Protein AF-A0A147JSY9-F1 (afdb_monomer)

Secondary structure (DSSP, 8-state):
-HHHHHHHHH-HHHHHHS--EEEEEEETTS-EEEEEEESSHHHHHHHHHHHHHHTT--GGGEEEEESS---HHHHHH-

Foldseek 3Di:
DVLVVVQVVPPPVCVVPVQWKKKFKAFLVSHTPDMAIDNDQQVNLVVRVVVCVVVVPPVVRMDMDIPDDDDPVNVVSD

pLDDT: mean 95.59, std 4.88, range [61.09, 98.5]

Sequence (78 aa):
MDAFKSLHSASRIFKKSGGTHAAALFTLDEKMKFCIEDVGRHNAVDKVIGRGLIEGVNFARSFMISTGRLSADMVIKS

Radius of gyration: 11.69 Å; Cα contacts (8 Å, |Δi|>4): 122; chains: 1; bounding box: 25×26×28 Å

Nearest PDB structures (foldseek):
  4pde-assembly1_A-2  TM=9.272E-01  e=3.747E-04  Escherichia coli
  5tva-assembly2_B  TM=4.785E-01  e=3.824E+00  Aquifex aeolicus
  2j3w-assembly1_C  TM=4.408E-01  e=3.342E+00  Mus musculus
  8dhb-assembly1_G  TM=3.091E-01  e=2.231E+00  Homo sapiens
  9jq8-assembly1_A  TM=2.974E-01  e=2.085E+00  Promethearchaeum syntrophicum

Solvent-accessible surface area (backbone atoms only — not comparable to full-atom values): 4505 Å² total; per-residue (Å²): 122,61,55,61,50,50,51,60,68,65,39,58,64,30,75,75,66,70,64,43,22,39,15,30,40,23,37,82,86,57,48,73,77,51,75,32,74,25,72,46,49,66,56,8,43,54,49,39,52,51,48,34,60,76,70,66,55,61,62,95,56,40,50,75,52,62,73,51,84,82,46,71,72,54,55,74,73,102

Mean predicted aligned error: 2.49 Å

Structure (mmCIF, N/CA/C/O backbone):
data_AF-A0A147JSY9-F1
#
_entry.id   AF-A0A147JSY9-F1
#
loop_
_atom_site.group_PDB
_atom_site.id
_atom_site.type_symbol
_atom_site.label_atom_id
_atom_site.label_alt_id
_atom_site.label_comp_id
_atom_site.label_asym_id
_atom_site.label_entity_id
_atom_site.label_seq_id
_atom_site.pdbx_PDB_ins_code
_atom_site.Cartn_x
_atom_site.Cartn_y
_atom_site.Cartn_z
_atom_site.occupancy
_atom_site.B_iso_or_equiv
_atom_site.auth_seq_id
_atom_site.auth_comp_id
_atom_site.auth_asym_id
_atom_site.auth_atom_id
_atom_site.pdbx_PDB_model_num
ATOM 1 N N . MET A 1 1 ? -2.638 14.633 -7.056 1.00 61.09 1 MET A N 1
ATOM 2 C CA . MET A 1 1 ? -1.939 15.216 -5.874 1.00 61.09 1 MET A CA 1
ATOM 3 C C . MET A 1 1 ? -2.593 14.791 -4.559 1.00 61.09 1 MET A C 1
ATOM 5 O O . MET A 1 1 ? -1.925 14.834 -3.527 1.00 61.09 1 MET A O 1
ATOM 9 N N . ASP A 1 2 ? -3.858 14.363 -4.573 1.00 88.25 2 ASP A N 1
ATOM 10 C CA . ASP A 1 2 ? -4.624 14.141 -3.346 1.00 88.25 2 ASP A CA 1
ATOM 11 C C . ASP A 1 2 ? -4.481 12.723 -2.786 1.00 88.25 2 ASP A C 1
ATOM 13 O O . ASP A 1 2 ? -4.449 12.561 -1.565 1.00 88.25 2 ASP A O 1
ATOM 17 N N . ALA A 1 3 ? -4.229 11.714 -3.628 1.00 92.25 3 ALA A N 1
ATOM 18 C CA . ALA A 1 3 ? -3.868 10.372 -3.158 1.00 92.25 3 ALA A CA 1
ATOM 19 C C . ALA A 1 3 ? -2.595 10.355 -2.274 1.00 92.25 3 ALA A C 1
ATOM 21 O O . ALA A 1 3 ? -2.582 9.748 -1.202 1.00 92.25 3 ALA A O 1
ATOM 22 N N . PHE A 1 4 ? -1.537 11.089 -2.650 1.00 92.25 4 PHE A N 1
ATOM 23 C CA . PHE A 1 4 ? -0.311 11.176 -1.837 1.00 92.25 4 PHE A CA 1
ATOM 24 C C . PHE A 1 4 ? -0.547 11.902 -0.504 1.00 92.25 4 PHE A C 1
ATOM 26 O O . PHE A 1 4 ? -0.082 11.450 0.543 1.00 92.25 4 PHE A O 1
ATOM 33 N N . LYS A 1 5 ? -1.317 13.001 -0.515 1.00 94.94 5 LYS A N 1
ATOM 34 C CA . LYS A 1 5 ? -1.717 13.698 0.718 1.00 94.94 5 LYS A CA 1
ATOM 35 C C . LYS A 1 5 ? -2.556 12.793 1.618 1.00 94.94 5 LYS A C 1
ATOM 37 O O . LYS A 1 5 ? -2.359 12.806 2.828 1.00 94.94 5 LYS A O 1
ATOM 42 N N . SER A 1 6 ? -3.448 11.991 1.036 1.00 96.31 6 SER A N 1
ATOM 43 C CA . SER A 1 6 ? -4.260 11.008 1.759 1.00 96.31 6 SER A CA 1
ATOM 44 C C . SER A 1 6 ? -3.388 9.964 2.453 1.00 96.31 6 SER A C 1
ATOM 46 O O . SER A 1 6 ? -3.553 9.748 3.653 1.00 96.31 6 SER A O 1
ATOM 48 N N . LEU A 1 7 ? -2.400 9.398 1.746 1.00 96.75 7 LEU A N 1
ATOM 49 C CA . LEU A 1 7 ? -1.418 8.480 2.331 1.00 96.75 7 LEU A CA 1
ATOM 50 C C . LEU A 1 7 ? -0.666 9.141 3.492 1.00 96.75 7 LEU A C 1
ATOM 52 O O . LEU A 1 7 ? -0.685 8.622 4.605 1.00 96.75 7 LEU A O 1
ATOM 56 N N . HIS A 1 8 ? -0.065 10.312 3.260 1.00 95.75 8 HIS A N 1
ATOM 57 C CA . HIS A 1 8 ? 0.671 11.032 4.300 1.00 95.75 8 HIS A CA 1
ATOM 58 C C . HIS A 1 8 ? -0.224 11.374 5.500 1.00 95.75 8 HIS A C 1
ATOM 60 O O . HIS A 1 8 ? 0.201 11.282 6.650 1.00 95.75 8 HIS A O 1
ATOM 66 N N . SER A 1 9 ? -1.487 11.739 5.258 1.00 96.44 9 SER A N 1
ATOM 67 C CA . SER A 1 9 ? -2.468 11.983 6.314 1.00 96.44 9 SER A CA 1
ATOM 68 C C . SER A 1 9 ? -2.691 10.733 7.174 1.00 96.44 9 SER A C 1
ATOM 70 O O . SER A 1 9 ? -2.643 10.824 8.406 1.00 96.44 9 SER A O 1
ATOM 72 N N . ALA A 1 10 ? -2.841 9.576 6.524 1.00 97.25 10 ALA A N 1
ATOM 73 C CA . ALA A 1 10 ? -3.137 8.286 7.135 1.00 97.25 10 ALA A CA 1
ATOM 74 C C . ALA A 1 10 ? -1.946 7.607 7.840 1.00 97.25 10 ALA A C 1
ATOM 76 O O . ALA A 1 10 ? -2.186 6.755 8.694 1.00 97.25 10 ALA A O 1
ATOM 77 N N . SER A 1 11 ? -0.693 7.983 7.548 1.00 97.25 11 SER A N 1
ATOM 78 C CA . SER A 1 11 ? 0.516 7.413 8.177 1.00 97.25 11 SER A CA 1
ATOM 79 C C . SER A 1 11 ? 0.718 7.900 9.625 1.00 97.25 11 SER A C 1
ATOM 81 O O . SER A 1 11 ? 1.564 8.749 9.923 1.00 97.25 11 SER A O 1
ATOM 83 N N . ARG A 1 12 ? -0.129 7.425 10.545 1.00 97.19 12 ARG A N 1
ATOM 84 C CA . ARG A 1 12 ? -0.186 7.886 11.941 1.00 97.19 12 ARG A CA 1
ATOM 85 C C . ARG A 1 12 ? 1.012 7.421 12.758 1.00 97.19 12 ARG A C 1
ATOM 87 O O . ARG A 1 12 ? 1.444 8.163 13.640 1.00 97.19 12 ARG A O 1
ATOM 94 N N . ILE A 1 13 ? 1.515 6.213 12.515 1.00 97.69 13 ILE A N 1
ATOM 95 C CA . ILE A 1 13 ? 2.670 5.671 13.235 1.00 97.69 13 ILE A CA 1
ATOM 96 C C . ILE A 1 13 ? 3.924 6.421 12.799 1.00 97.69 13 ILE A C 1
ATOM 98 O O . ILE A 1 13 ? 4.650 6.917 13.657 1.00 97.69 13 ILE A O 1
ATOM 102 N N . PHE A 1 14 ? 4.121 6.616 11.494 1.00 97.62 14 PHE A N 1
ATOM 103 C CA . PHE A 1 14 ? 5.215 7.420 10.957 1.00 97.62 14 PHE A CA 1
ATOM 104 C C . PHE A 1 14 ? 5.224 8.835 11.538 1.00 97.62 14 PHE A C 1
ATOM 106 O O . PHE A 1 14 ? 6.261 9.296 11.999 1.00 97.62 14 PHE A O 1
ATOM 113 N N . LYS A 1 15 ? 4.072 9.511 11.610 1.00 97.38 15 LYS A N 1
ATOM 114 C CA . LYS A 1 15 ? 3.990 10.851 12.220 1.00 97.38 15 LYS A CA 1
ATOM 115 C C . LYS A 1 15 ? 4.414 10.893 13.687 1.00 97.38 15 LYS A C 1
ATOM 117 O O . LYS A 1 15 ? 4.841 11.941 14.156 1.00 97.38 15 LYS A O 1
ATOM 122 N N . LYS A 1 16 ? 4.264 9.786 14.418 1.00 97.81 16 LYS A N 1
ATOM 123 C CA . LYS A 1 16 ? 4.646 9.694 15.832 1.00 97.81 16 LYS A CA 1
ATOM 124 C C . LYS A 1 16 ? 6.099 9.275 16.031 1.00 97.81 16 LYS A C 1
ATOM 126 O O . LYS A 1 16 ? 6.711 9.722 16.991 1.00 97.81 16 LYS A O 1
ATOM 131 N N . SER A 1 17 ? 6.624 8.391 15.184 1.00 97.56 17 SER A N 1
ATOM 132 C CA . SER A 1 17 ? 7.919 7.738 15.417 1.00 97.56 17 SER A CA 1
ATOM 133 C C . SER A 1 17 ? 8.992 8.048 14.377 1.00 97.56 17 SER A C 1
ATOM 135 O O . SER A 1 17 ? 10.166 7.820 14.642 1.00 97.56 17 SER A O 1
ATOM 137 N N . GLY A 1 18 ? 8.612 8.478 13.174 1.00 96.88 18 GLY A N 1
ATOM 138 C CA . GLY A 1 18 ? 9.492 8.585 12.006 1.00 96.88 18 GLY A CA 1
ATOM 139 C C . GLY A 1 18 ? 10.018 7.243 11.471 1.00 96.88 18 GLY A C 1
ATOM 140 O O . GLY A 1 18 ? 10.738 7.227 10.479 1.00 96.88 18 GLY A O 1
ATOM 141 N N . GLY A 1 19 ? 9.671 6.114 12.101 1.00 97.50 19 GLY A N 1
ATOM 142 C CA . GLY A 1 19 ? 10.353 4.826 11.919 1.00 97.50 19 GLY A CA 1
ATOM 143 C C . GLY A 1 19 ? 9.597 3.788 11.091 1.00 97.50 19 GLY A C 1
ATOM 144 O O . GLY A 1 19 ? 9.851 2.596 11.243 1.00 97.50 19 GLY A O 1
ATOM 145 N N . THR A 1 20 ? 8.626 4.200 10.274 1.00 98.38 20 THR A N 1
ATOM 146 C CA . THR A 1 20 ? 7.828 3.270 9.457 1.00 98.38 20 THR A CA 1
ATOM 147 C C . THR A 1 20 ? 7.676 3.751 8.021 1.00 98.38 20 THR A C 1
ATOM 149 O O . THR A 1 20 ? 7.728 4.942 7.724 1.00 98.38 20 THR A O 1
ATOM 152 N N . HIS A 1 21 ? 7.478 2.798 7.122 1.00 98.12 21 HIS A N 1
ATOM 153 C CA . HIS A 1 21 ? 7.002 3.012 5.769 1.00 98.12 21 HIS A CA 1
ATOM 154 C C . HIS A 1 21 ? 5.501 2.760 5.696 1.00 98.12 21 HIS A C 1
ATOM 156 O O . HIS A 1 21 ? 4.949 2.008 6.496 1.00 98.12 21 HIS A O 1
ATOM 162 N N . ALA A 1 22 ? 4.858 3.352 4.693 1.00 98.12 22 ALA A N 1
ATOM 163 C CA . ALA A 1 22 ? 3.446 3.151 4.426 1.00 98.12 22 ALA A CA 1
ATOM 164 C C . ALA A 1 22 ? 3.232 2.724 2.973 1.00 98.12 22 ALA A C 1
ATOM 166 O O . ALA A 1 22 ? 3.953 3.161 2.070 1.00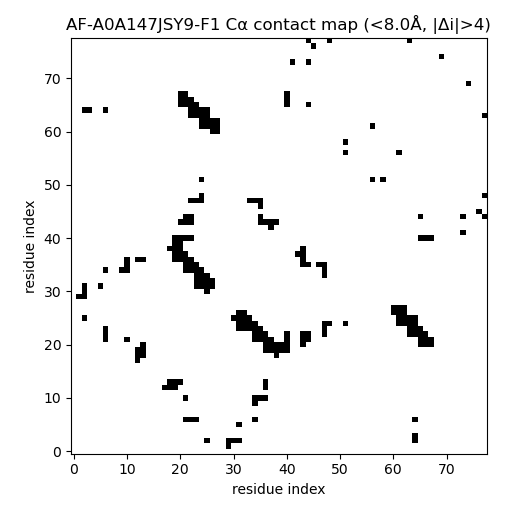 98.12 22 ALA A O 1
ATOM 167 N N . ALA A 1 23 ? 2.229 1.882 2.756 1.00 98.06 23 ALA A N 1
ATOM 168 C CA . ALA A 1 23 ? 1.678 1.580 1.446 1.00 98.06 23 ALA A CA 1
ATOM 169 C C . ALA A 1 23 ? 0.154 1.684 1.519 1.00 98.06 23 ALA A C 1
ATOM 171 O O . ALA A 1 23 ? -0.448 1.320 2.530 1.00 98.06 23 ALA A O 1
ATOM 172 N N . ALA A 1 24 ? -0.476 2.184 0.463 1.00 98.19 24 ALA A N 1
ATOM 173 C CA . ALA A 1 24 ? -1.925 2.272 0.374 1.00 98.19 24 ALA A CA 1
ATOM 174 C C . ALA A 1 24 ? -2.411 1.895 -1.019 1.00 98.19 24 ALA A C 1
ATOM 176 O O . ALA A 1 24 ? -1.781 2.246 -2.018 1.00 98.19 24 ALA A O 1
ATOM 177 N N . LEU A 1 25 ? -3.548 1.203 -1.056 1.00 97.94 25 LEU A N 1
ATOM 178 C CA . LEU A 1 25 ? -4.237 0.845 -2.286 1.00 97.94 25 LEU A CA 1
ATOM 179 C C . LEU A 1 25 ? -5.383 1.827 -2.530 1.00 97.94 25 LEU A C 1
ATOM 181 O O . LEU A 1 25 ? -6.165 2.130 -1.622 1.00 97.94 25 LEU A O 1
ATOM 185 N N . PHE A 1 26 ? -5.483 2.302 -3.761 1.00 97.94 26 PHE A N 1
ATOM 186 C CA . PHE A 1 26 ? -6.479 3.257 -4.222 1.00 97.94 26 PHE A CA 1
ATOM 187 C C . PHE A 1 26 ? -7.240 2.676 -5.402 1.00 97.94 26 PHE A C 1
ATOM 189 O O . PHE A 1 26 ? -6.692 1.925 -6.204 1.00 97.94 26 PHE A O 1
ATOM 196 N N . THR A 1 27 ? -8.503 3.042 -5.533 1.00 95.94 27 THR A N 1
ATOM 197 C CA . THR A 1 27 ? -9.258 2.856 -6.774 1.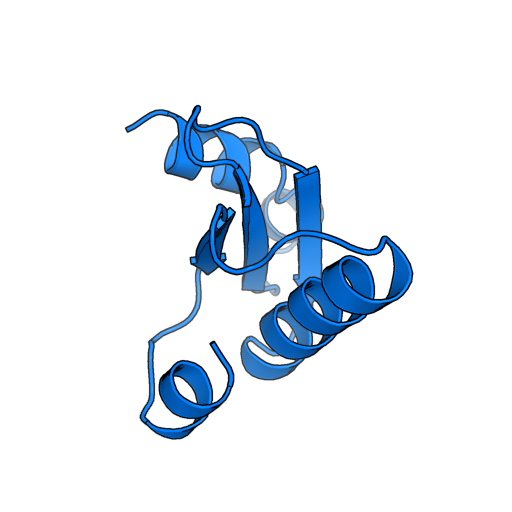00 95.94 27 THR A CA 1
ATOM 198 C C . THR A 1 27 ? -8.893 3.948 -7.788 1.00 95.94 27 THR A C 1
ATOM 200 O O . THR A 1 27 ? -8.291 4.960 -7.431 1.00 95.94 27 THR A O 1
ATOM 203 N N . LEU A 1 28 ? -9.242 3.759 -9.068 1.00 94.81 28 LEU A N 1
ATOM 204 C CA . LEU A 1 28 ? -8.911 4.721 -10.139 1.00 94.81 28 LEU A CA 1
ATOM 205 C C . LEU A 1 28 ? -9.521 6.125 -9.950 1.00 94.81 28 LEU A C 1
ATOM 207 O O . LEU A 1 28 ? -9.035 7.076 -10.549 1.00 94.81 28 LEU A O 1
ATOM 211 N N . ASP A 1 29 ? -10.551 6.268 -9.118 1.00 93.38 29 ASP A N 1
ATOM 212 C CA . ASP A 1 29 ? -11.152 7.539 -8.680 1.00 93.38 29 ASP A CA 1
ATOM 213 C C . ASP A 1 29 ? -10.429 8.161 -7.463 1.00 93.38 29 ASP A C 1
ATOM 215 O O . ASP A 1 29 ? -11.010 8.953 -6.727 1.00 93.38 29 ASP A O 1
ATOM 219 N N . GLU A 1 30 ? -9.168 7.785 -7.221 1.00 90.12 30 GLU A N 1
ATOM 220 C CA . GLU A 1 30 ? -8.314 8.244 -6.111 1.00 90.12 30 GLU A CA 1
ATOM 221 C C . GLU A 1 30 ? -8.878 7.984 -4.698 1.00 90.12 30 GLU A C 1
ATOM 223 O O . GLU A 1 30 ? -8.380 8.528 -3.706 1.00 90.12 30 GLU A O 1
ATOM 228 N N . LYS A 1 31 ? -9.872 7.101 -4.549 1.00 94.44 31 LYS A N 1
ATOM 229 C CA . LYS A 1 31 ? -10.395 6.727 -3.233 1.00 94.44 31 LYS A CA 1
ATOM 230 C C . LYS A 1 31 ? -9.501 5.677 -2.574 1.00 94.44 31 LYS A C 1
ATOM 232 O O . LYS A 1 31 ? -9.331 4.562 -3.067 1.00 94.44 31 LYS A O 1
ATOM 237 N N . MET A 1 32 ? -8.949 6.022 -1.412 1.00 97.06 32 MET A N 1
ATOM 238 C CA . MET A 1 32 ? -8.136 5.099 -0.619 1.00 97.06 32 MET A CA 1
ATOM 239 C C . MET A 1 32 ? -9.004 3.965 -0.065 1.00 97.06 32 MET A C 1
ATOM 241 O O . MET A 1 32 ? -9.990 4.213 0.631 1.00 97.06 32 MET A O 1
ATOM 245 N N . LYS A 1 33 ? -8.623 2.717 -0.344 1.00 97.12 33 LYS A N 1
ATOM 246 C CA . LYS A 1 33 ? -9.267 1.520 0.215 1.00 97.12 33 LYS A CA 1
ATOM 247 C C . LYS A 1 33 ? -8.721 1.215 1.604 1.00 97.12 33 LYS A C 1
ATOM 249 O O . LYS A 1 33 ? -9.487 1.061 2.548 1.00 97.12 33 LYS A O 1
ATOM 254 N N . PHE A 1 34 ? -7.398 1.176 1.726 1.00 96.88 34 PHE A N 1
ATOM 255 C CA . PHE A 1 34 ? -6.692 0.954 2.985 1.00 96.88 34 PHE A CA 1
ATOM 256 C C . PHE A 1 34 ? -5.255 1.477 2.900 1.00 96.88 34 PHE A C 1
ATOM 258 O O . PHE A 1 34 ? -4.679 1.572 1.816 1.00 96.88 34 PHE A O 1
ATOM 265 N N . CYS A 1 35 ? -4.687 1.791 4.064 1.00 97.88 35 CYS A N 1
ATOM 266 C CA . CYS A 1 35 ? -3.297 2.189 4.267 1.00 97.88 35 CYS A CA 1
ATOM 267 C C . CYS A 1 35 ? -2.694 1.291 5.348 1.00 97.88 35 CYS A C 1
ATOM 269 O O . CYS A 1 35 ? -3.303 1.108 6.403 1.00 97.88 35 CYS A O 1
ATOM 271 N N . ILE A 1 36 ? -1.508 0.747 5.094 1.00 98.38 36 ILE A N 1
ATOM 272 C CA . ILE A 1 36 ? -0.783 -0.112 6.027 1.00 98.38 36 ILE A CA 1
ATOM 273 C C . ILE A 1 36 ? 0.597 0.478 6.286 1.00 98.38 36 ILE A C 1
ATOM 275 O O . ILE A 1 36 ? 1.306 0.849 5.352 1.00 98.38 36 ILE A O 1
ATOM 279 N N . GLU A 1 37 ? 0.962 0.543 7.566 1.00 98.50 37 GLU A N 1
ATOM 280 C CA . GLU A 1 37 ? 2.280 0.959 8.037 1.00 98.50 37 GLU A CA 1
ATOM 281 C C . GLU A 1 37 ? 3.078 -0.254 8.530 1.00 98.50 37 GLU A C 1
ATOM 283 O O . GLU A 1 37 ? 2.535 -1.149 9.181 1.00 98.50 37 GLU A O 1
ATOM 288 N N . ASP A 1 38 ? 4.374 -0.275 8.232 1.00 98.50 38 ASP A N 1
ATOM 289 C CA . ASP A 1 38 ? 5.318 -1.272 8.737 1.00 98.50 38 ASP A CA 1
ATOM 290 C C . ASP A 1 38 ? 6.719 -0.665 8.845 1.00 98.50 38 ASP A C 1
ATOM 292 O O . ASP A 1 38 ? 7.052 0.271 8.123 1.00 98.50 38 ASP A O 1
ATOM 296 N N . VAL A 1 39 ? 7.573 -1.202 9.716 1.00 98.06 39 VAL A N 1
ATOM 297 C CA . VAL A 1 39 ? 8.982 -0.780 9.786 1.00 98.06 39 VAL A CA 1
ATOM 298 C C . VAL A 1 39 ? 9.701 -1.086 8.464 1.00 98.06 39 VAL A C 1
ATOM 300 O O . VAL A 1 39 ? 10.509 -0.290 7.989 1.00 98.06 39 VAL A O 1
ATOM 303 N N . GLY A 1 40 ? 9.385 -2.216 7.826 1.00 97.31 40 GLY A N 1
ATOM 304 C CA . GLY A 1 40 ? 9.944 -2.616 6.539 1.00 97.31 40 GLY A CA 1
ATOM 305 C C . GLY A 1 40 ? 9.072 -2.195 5.354 1.00 97.31 40 GLY A C 1
ATOM 306 O O . GLY A 1 40 ? 7.907 -2.568 5.263 1.00 97.31 40 GLY A O 1
ATOM 307 N N . ARG A 1 41 ? 9.654 -1.506 4.362 1.00 96.69 41 ARG A N 1
ATOM 308 C CA . ARG A 1 41 ? 8.927 -1.115 3.133 1.00 96.69 41 ARG A CA 1
ATOM 309 C C . ARG A 1 41 ? 8.334 -2.297 2.352 1.00 96.69 41 ARG A C 1
ATOM 311 O O . ARG A 1 41 ? 7.233 -2.176 1.830 1.00 96.69 41 ARG A O 1
ATOM 318 N N . HIS A 1 42 ? 9.047 -3.426 2.289 1.00 97.06 42 HIS A N 1
ATOM 319 C CA . HIS A 1 42 ? 8.569 -4.623 1.588 1.00 97.06 42 HIS A CA 1
ATOM 320 C C . HIS A 1 42 ? 7.355 -5.208 2.305 1.00 97.06 42 HIS A C 1
ATOM 322 O O . HIS A 1 42 ? 6.354 -5.493 1.664 1.00 97.06 42 HIS A O 1
ATOM 328 N N . ASN A 1 43 ? 7.408 -5.270 3.638 1.00 97.69 43 ASN A N 1
ATOM 329 C CA . ASN A 1 43 ? 6.304 -5.755 4.457 1.00 97.69 43 ASN A CA 1
ATOM 330 C C . ASN A 1 43 ? 5.065 -4.866 4.319 1.00 97.69 43 ASN A C 1
ATOM 332 O O . ASN A 1 43 ? 3.957 -5.386 4.258 1.00 97.69 43 ASN A 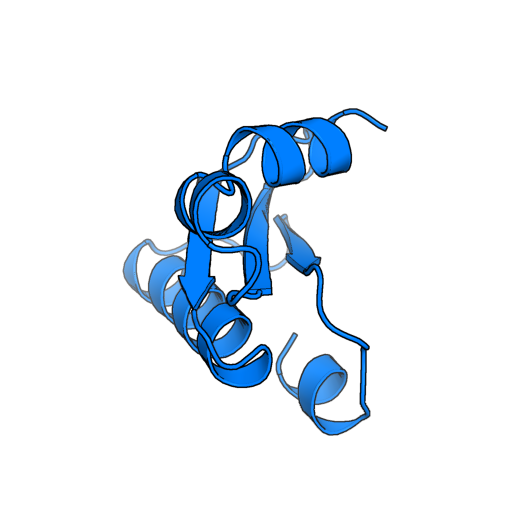O 1
ATOM 336 N N . ALA A 1 44 ? 5.234 -3.539 4.269 1.00 97.88 44 ALA A N 1
ATOM 337 C CA . ALA A 1 44 ? 4.117 -2.623 4.051 1.00 97.88 44 ALA A CA 1
ATOM 338 C C . ALA A 1 44 ? 3.397 -2.935 2.726 1.00 97.88 44 ALA A C 1
ATOM 340 O O . ALA A 1 44 ? 2.172 -3.020 2.707 1.00 97.88 44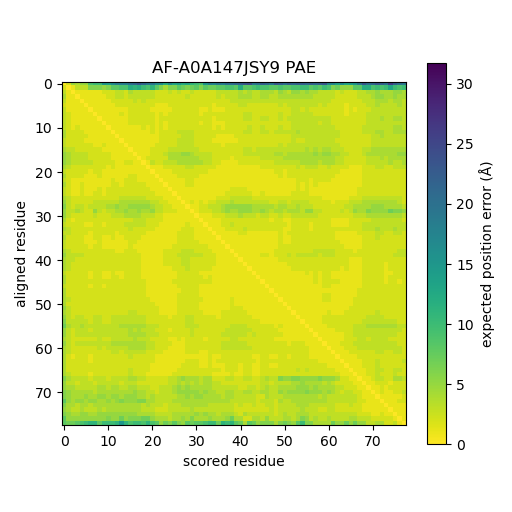 ALA A O 1
ATOM 341 N N . VAL A 1 45 ? 4.153 -3.176 1.649 1.00 97.69 45 VAL A N 1
ATOM 342 C CA . VAL A 1 45 ? 3.604 -3.564 0.339 1.00 97.69 45 VAL A CA 1
ATOM 343 C C . VAL A 1 45 ? 2.980 -4.958 0.362 1.00 97.69 45 VAL A C 1
ATOM 345 O O . VAL A 1 45 ? 1.823 -5.102 -0.024 1.00 97.69 45 VAL A O 1
ATOM 348 N N . ASP A 1 46 ? 3.678 -5.963 0.890 1.00 97.38 46 ASP A N 1
ATOM 349 C CA . ASP A 1 46 ? 3.164 -7.335 0.976 1.00 97.38 46 ASP A CA 1
ATOM 350 C C . ASP A 1 46 ? 1.835 -7.381 1.743 1.00 97.38 46 ASP A C 1
ATOM 352 O O . ASP A 1 46 ? 0.871 -8.016 1.315 1.00 97.38 46 ASP A O 1
ATOM 356 N N . LYS A 1 47 ? 1.744 -6.644 2.856 1.00 98.19 47 LYS A N 1
ATOM 357 C CA . LYS A 1 47 ? 0.522 -6.559 3.660 1.00 98.19 47 LYS A CA 1
ATOM 358 C C . LYS A 1 47 ? -0.604 -5.832 2.931 1.00 98.19 47 LYS A C 1
ATOM 360 O O . LYS A 1 47 ? -1.753 -6.249 3.061 1.00 98.19 47 LYS A O 1
ATOM 365 N N . VAL A 1 48 ? -0.316 -4.758 2.189 1.00 98.19 48 VAL A N 1
ATOM 366 C CA . VAL A 1 48 ? -1.352 -3.998 1.465 1.00 98.19 48 VAL A CA 1
ATOM 367 C C . VAL A 1 48 ? -1.926 -4.833 0.321 1.00 98.19 48 VAL A C 1
ATOM 369 O O . VAL A 1 48 ? -3.144 -4.922 0.177 1.00 98.19 48 VAL A O 1
ATOM 372 N N . ILE A 1 49 ? -1.071 -5.536 -0.425 1.00 97.50 49 ILE A N 1
ATOM 373 C CA . ILE A 1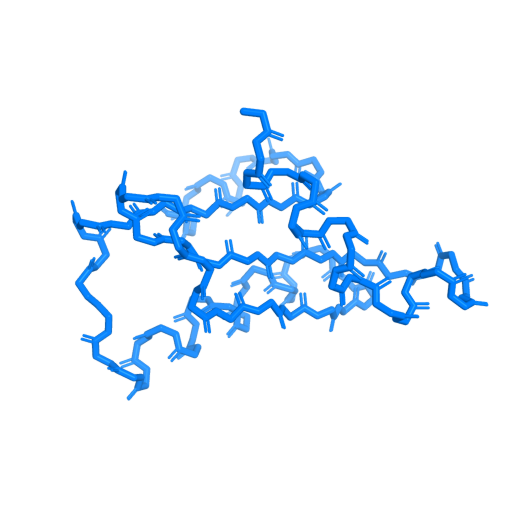 49 ? -1.495 -6.462 -1.480 1.00 97.50 49 ILE A CA 1
ATOM 374 C C . ILE A 1 49 ? -2.271 -7.627 -0.866 1.00 97.50 49 ILE A C 1
ATOM 376 O O . ILE A 1 49 ? -3.380 -7.924 -1.304 1.00 97.50 49 ILE A O 1
ATOM 380 N N . GLY A 1 50 ? -1.746 -8.235 0.202 1.00 98.00 50 GLY A N 1
ATOM 381 C CA . GLY A 1 50 ? -2.417 -9.313 0.926 1.00 98.00 50 GLY A CA 1
ATOM 382 C C . GLY A 1 50 ? -3.809 -8.913 1.417 1.00 98.00 50 GLY A C 1
ATOM 383 O O . GLY A 1 50 ? -4.766 -9.670 1.258 1.00 98.00 50 GLY A O 1
ATOM 384 N N . ARG A 1 51 ? -3.964 -7.688 1.938 1.00 98.38 51 ARG A N 1
ATOM 385 C CA . ARG A 1 51 ? -5.275 -7.148 2.318 1.00 98.38 51 ARG A CA 1
ATOM 386 C C . ARG A 1 51 ? -6.200 -6.998 1.112 1.00 98.38 51 ARG A C 1
ATOM 388 O O . ARG A 1 51 ? -7.370 -7.355 1.216 1.00 98.38 51 ARG A O 1
ATOM 395 N N . GLY A 1 52 ? -5.687 -6.518 -0.020 1.00 97.94 52 GLY A N 1
ATOM 396 C CA . GLY A 1 52 ? -6.455 -6.403 -1.261 1.00 97.94 52 GLY A CA 1
ATOM 397 C C . GLY A 1 52 ? -6.934 -7.747 -1.800 1.00 97.94 52 GLY A C 1
ATOM 398 O O . GLY A 1 52 ? -8.084 -7.846 -2.216 1.00 97.94 52 GLY A O 1
ATOM 399 N N . LEU A 1 53 ? -6.102 -8.787 -1.717 1.00 98.06 53 LEU A N 1
ATOM 400 C CA . LEU A 1 53 ? -6.481 -10.155 -2.078 1.00 98.06 53 LEU A CA 1
ATOM 401 C C . LEU A 1 53 ? -7.602 -10.684 -1.175 1.00 98.06 53 LEU A C 1
ATOM 403 O O . LEU A 1 53 ? -8.596 -11.200 -1.678 1.00 98.06 53 LEU A O 1
ATOM 407 N N . ILE A 1 54 ? -7.479 -10.504 0.145 1.00 98.38 54 ILE A N 1
ATOM 408 C CA . ILE A 1 54 ? -8.498 -10.929 1.121 1.00 98.38 54 ILE A CA 1
ATOM 409 C C . ILE A 1 54 ? -9.830 -10.195 0.900 1.00 98.38 54 ILE A C 1
ATOM 411 O O . ILE A 1 54 ? -10.891 -10.801 1.016 1.00 98.38 54 ILE A O 1
ATOM 415 N N . GLU A 1 55 ? -9.793 -8.900 0.575 1.00 97.75 55 GLU A N 1
ATOM 416 C CA . GLU A 1 55 ? -10.996 -8.092 0.322 1.00 97.75 55 GLU A CA 1
ATOM 417 C C . GLU A 1 55 ? -11.549 -8.221 -1.109 1.00 97.75 55 GLU A C 1
ATOM 419 O O . GLU A 1 55 ? -12.534 -7.558 -1.441 1.00 97.75 55 GLU A O 1
ATOM 424 N N . GLY A 1 56 ? -10.935 -9.043 -1.967 1.00 97.19 56 GLY A N 1
ATOM 425 C CA . GLY A 1 56 ? -11.373 -9.223 -3.352 1.00 97.19 56 GLY A CA 1
ATOM 426 C C . GLY A 1 56 ? -11.271 -7.944 -4.191 1.00 97.19 56 GLY A C 1
ATOM 427 O O . GLY A 1 56 ? -12.132 -7.679 -5.033 1.00 97.19 56 GLY A O 1
ATOM 428 N N . VAL A 1 57 ? -10.252 -7.112 -3.952 1.00 97.00 57 VAL A N 1
ATOM 429 C CA . VAL A 1 57 ? -10.042 -5.887 -4.731 1.00 97.00 57 VAL A CA 1
ATOM 430 C C . VAL A 1 57 ? -9.707 -6.239 -6.180 1.00 97.00 57 VAL A C 1
ATOM 432 O O . VAL A 1 57 ? -8.835 -7.057 -6.461 1.00 97.00 57 VAL A O 1
ATOM 435 N N . ASN A 1 58 ? -10.373 -5.569 -7.122 1.00 96.62 58 ASN A N 1
ATOM 436 C CA . ASN A 1 58 ? -10.006 -5.642 -8.529 1.00 96.62 58 ASN A CA 1
ATOM 437 C C . ASN A 1 58 ? -8.718 -4.841 -8.773 1.00 96.62 58 ASN A C 1
ATOM 439 O O . ASN A 1 58 ? -8.769 -3.625 -8.978 1.00 96.62 58 ASN A O 1
ATOM 443 N N . PHE A 1 59 ? -7.578 -5.533 -8.776 1.00 96.50 59 PHE A N 1
ATOM 444 C CA . PHE A 1 59 ? -6.271 -4.901 -8.946 1.00 96.50 59 PHE A CA 1
ATOM 445 C C . PHE A 1 59 ? -6.111 -4.172 -10.286 1.00 96.50 59 PHE A C 1
ATOM 447 O O . PHE A 1 59 ? -5.510 -3.101 -10.321 1.00 96.50 59 PHE A O 1
ATOM 454 N N . ALA A 1 60 ? -6.752 -4.658 -11.356 1.00 96.75 60 ALA A N 1
ATOM 455 C CA . ALA A 1 60 ? -6.747 -4.005 -12.670 1.00 96.75 60 ALA A CA 1
ATOM 456 C C . ALA A 1 60 ? -7.476 -2.645 -12.682 1.0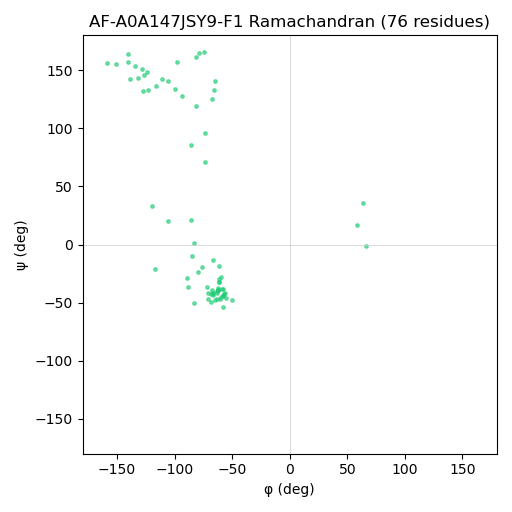0 96.75 60 ALA A C 1
ATOM 458 O O . ALA A 1 60 ? -7.356 -1.879 -13.635 1.00 96.75 60 ALA A O 1
ATOM 459 N N . ARG A 1 61 ? -8.251 -2.338 -11.632 1.00 97.00 61 ARG A N 1
ATOM 460 C CA . ARG A 1 61 ? -8.921 -1.044 -11.422 1.00 97.00 61 ARG A CA 1
ATOM 461 C C . ARG A 1 61 ? -8.459 -0.365 -10.136 1.00 97.00 61 ARG A C 1
ATOM 463 O O . ARG A 1 61 ? -9.235 0.329 -9.472 1.00 97.00 61 ARG A O 1
ATOM 470 N N . SER A 1 62 ? -7.196 -0.570 -9.791 1.00 96.88 62 SER A N 1
ATOM 471 C CA . SER A 1 62 ? -6.571 0.023 -8.621 1.00 96.88 62 SER A CA 1
ATOM 472 C C . SER A 1 62 ? -5.141 0.449 -8.925 1.00 96.88 62 SER A C 1
ATOM 474 O O . SER A 1 62 ? -4.553 0.019 -9.914 1.00 96.88 62 SER A O 1
ATOM 476 N N . PHE A 1 63 ? -4.581 1.283 -8.063 1.00 96.81 63 PHE A N 1
ATOM 477 C CA . PHE A 1 63 ? -3.157 1.577 -8.044 1.00 96.81 63 PHE A CA 1
ATOM 478 C C . PHE A 1 63 ? -2.670 1.670 -6.599 1.00 96.81 63 PHE A C 1
ATOM 480 O O . PHE A 1 63 ? -3.445 1.935 -5.677 1.00 96.81 63 PHE A O 1
ATOM 487 N N . MET A 1 64 ? -1.375 1.455 -6.396 1.00 96.50 64 MET A N 1
ATOM 488 C CA . MET A 1 64 ? -0.740 1.532 -5.085 1.00 96.50 64 MET A CA 1
ATOM 489 C C . MET A 1 64 ? 0.194 2.740 -5.010 1.00 96.50 64 MET A C 1
ATOM 491 O O . MET A 1 64 ? 0.907 3.050 -5.961 1.00 96.50 64 MET A O 1
ATOM 495 N N . ILE A 1 65 ? 0.236 3.389 -3.847 1.00 96.56 65 ILE A N 1
ATOM 496 C CA . ILE A 1 65 ? 1.290 4.346 -3.492 1.00 96.56 65 ILE A CA 1
ATOM 497 C C . ILE A 1 65 ? 2.056 3.786 -2.297 1.00 96.56 65 ILE A C 1
ATOM 499 O O . ILE A 1 65 ? 1.447 3.308 -1.341 1.00 96.56 65 ILE A O 1
ATOM 503 N N . SER A 1 66 ? 3.386 3.880 -2.326 1.00 96.56 66 SER A N 1
ATOM 504 C CA . SER A 1 66 ? 4.260 3.540 -1.200 1.00 96.56 66 SER A CA 1
ATOM 505 C C . SER A 1 66 ? 5.237 4.675 -0.894 1.00 96.56 66 SER A C 1
ATOM 507 O O . SER A 1 66 ? 5.628 5.422 -1.788 1.00 96.56 66 SER A O 1
ATOM 509 N N . THR A 1 67 ? 5.652 4.798 0.370 1.00 96.44 67 THR A N 1
ATOM 510 C CA . THR A 1 67 ? 6.704 5.738 0.797 1.00 96.44 67 THR A CA 1
ATOM 511 C C . THR A 1 67 ? 8.122 5.182 0.628 1.00 96.44 67 THR A C 1
ATOM 513 O O . THR A 1 67 ? 9.097 5.906 0.820 1.00 96.44 67 THR A O 1
ATOM 516 N N . GLY A 1 68 ? 8.268 3.890 0.319 1.00 92.38 68 GLY A N 1
ATOM 517 C CA . GLY A 1 68 ? 9.565 3.252 0.096 1.00 92.38 68 GLY A CA 1
ATOM 518 C C . GLY A 1 68 ? 10.117 3.480 -1.316 1.00 92.38 68 GLY A C 1
ATOM 519 O O . GLY A 1 68 ? 9.380 3.767 -2.253 1.00 92.38 68 GLY A O 1
ATOM 520 N N . ARG A 1 69 ? 11.431 3.284 -1.493 1.00 95.38 69 ARG A N 1
ATOM 521 C CA . ARG A 1 69 ? 12.046 3.216 -2.832 1.00 95.38 69 ARG A CA 1
ATOM 522 C C . ARG A 1 69 ? 11.537 1.991 -3.596 1.00 95.38 69 ARG A C 1
ATOM 524 O O . ARG A 1 69 ? 11.446 0.906 -3.019 1.00 95.38 69 ARG A O 1
ATOM 531 N N . LEU A 1 70 ? 11.303 2.161 -4.894 1.00 93.25 70 LEU A N 1
ATOM 532 C CA . LEU A 1 70 ? 10.875 1.101 -5.806 1.00 93.25 70 LEU A CA 1
ATOM 533 C C . LEU A 1 70 ? 12.095 0.340 -6.351 1.00 93.25 70 LEU A C 1
ATOM 535 O O . LEU A 1 70 ? 12.638 0.682 -7.397 1.00 93.25 70 LEU A O 1
ATOM 539 N N . SER A 1 71 ? 12.566 -0.664 -5.609 1.00 92.44 71 SER A N 1
ATOM 540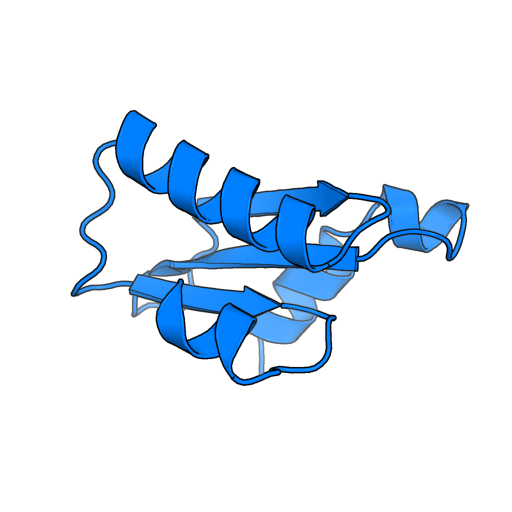 C CA . SER A 1 71 ? 13.540 -1.641 -6.120 1.00 92.44 71 SER A CA 1
ATOM 541 C C . SER A 1 71 ? 12.875 -2.633 -7.081 1.00 92.44 71 SER A C 1
ATOM 543 O O . SER A 1 71 ? 11.652 -2.754 -7.083 1.00 92.44 71 SER A O 1
ATOM 545 N N . ALA A 1 72 ? 13.669 -3.387 -7.849 1.00 94.00 72 ALA A N 1
ATOM 546 C CA . ALA A 1 72 ? 13.155 -4.409 -8.769 1.00 94.00 72 ALA A CA 1
ATOM 547 C C . ALA A 1 72 ? 12.164 -5.370 -8.083 1.00 94.00 72 ALA A C 1
ATOM 549 O O . ALA A 1 72 ? 11.046 -5.534 -8.561 1.00 94.00 72 ALA A O 1
ATOM 550 N N . ASP A 1 73 ? 12.515 -5.891 -6.903 1.00 90.12 73 ASP A N 1
ATOM 551 C CA . ASP A 1 73 ? 11.636 -6.783 -6.133 1.00 90.12 73 ASP A CA 1
ATOM 552 C C . ASP A 1 73 ? 10.312 -6.132 -5.712 1.00 90.12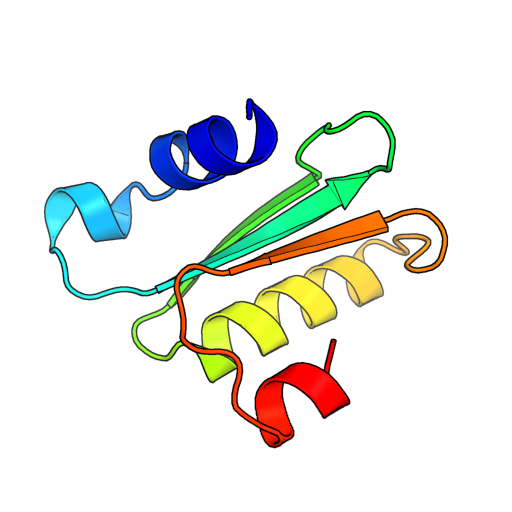 73 ASP A C 1
ATOM 554 O O . ASP A 1 73 ? 9.297 -6.811 -5.611 1.00 90.12 73 ASP A O 1
ATOM 558 N N . MET A 1 74 ? 10.295 -4.818 -5.457 1.00 92.62 74 MET A N 1
ATOM 559 C CA . MET A 1 74 ? 9.058 -4.103 -5.119 1.00 92.62 74 MET A CA 1
ATOM 560 C C . MET A 1 74 ? 8.151 -3.994 -6.340 1.00 92.62 74 MET A C 1
ATOM 562 O O . MET A 1 74 ? 6.946 -4.185 -6.221 1.00 92.62 74 MET A O 1
ATOM 566 N N . VAL A 1 75 ? 8.734 -3.708 -7.508 1.00 92.69 75 VAL A N 1
ATOM 567 C CA . VAL A 1 75 ? 7.992 -3.589 -8.768 1.00 92.69 75 VAL A CA 1
ATOM 568 C C . VAL A 1 75 ? 7.420 -4.940 -9.190 1.00 92.69 75 VAL A C 1
ATOM 570 O O . VAL A 1 75 ? 6.262 -4.997 -9.567 1.00 92.69 75 VAL A O 1
ATOM 573 N N . ILE A 1 76 ? 8.183 -6.030 -9.060 1.00 93.31 76 ILE A N 1
ATOM 574 C CA . ILE A 1 76 ? 7.726 -7.388 -9.410 1.00 93.31 76 ILE A CA 1
ATOM 575 C C . ILE A 1 76 ? 6.515 -7.829 -8.572 1.00 93.31 76 ILE A C 1
ATOM 577 O O . ILE A 1 76 ? 5.695 -8.614 -9.040 1.00 93.31 76 ILE A O 1
ATOM 581 N N . LYS A 1 77 ? 6.399 -7.337 -7.336 1.00 86.19 77 LYS A N 1
ATOM 582 C CA . LYS A 1 77 ? 5.268 -7.630 -6.446 1.00 86.19 77 LYS A CA 1
ATOM 583 C C . LYS A 1 77 ? 4.014 -6.803 -6.746 1.00 86.19 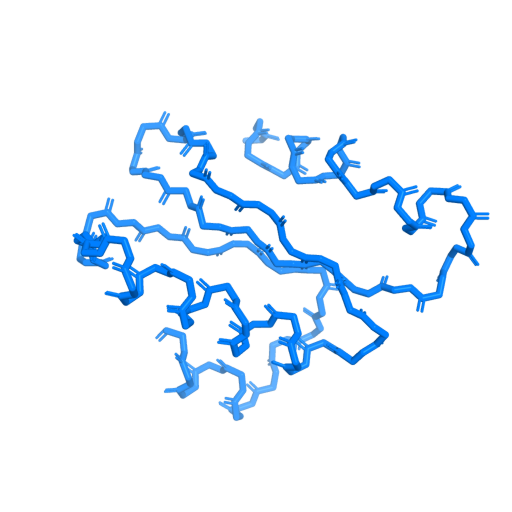77 LYS A C 1
ATOM 585 O O . LYS A 1 77 ? 2.945 -7.201 -6.295 1.00 86.19 77 LYS A O 1
ATOM 590 N N . SER A 1 78 ? 4.167 -5.639 -7.382 1.00 82.62 78 SER A N 1
ATOM 591 C CA . SER A 1 78 ? 3.142 -4.584 -7.452 1.00 82.62 78 SER A CA 1
ATOM 592 C C . SER A 1 78 ? 2.157 -4.753 -8.601 1.00 82.62 78 SER A C 1
ATOM 594 O O . SER A 1 78 ? 2.551 -5.301 -9.652 1.00 82.62 78 SER A O 1
#